Protein AF-A0A357CHG9-F1 (afdb_monomer)

Structure (mmCIF, N/CA/C/O backbone):
data_AF-A0A357CHG9-F1
#
_entry.id   AF-A0A357CHG9-F1
#
loop_
_atom_site.group_PDB
_atom_site.id
_atom_site.type_symbol
_atom_site.label_atom_id
_atom_site.label_alt_id
_atom_site.label_comp_id
_atom_site.label_asym_id
_atom_site.label_entity_id
_atom_site.label_seq_id
_atom_site.pdbx_PDB_ins_code
_atom_site.Cartn_x
_atom_site.Cartn_y
_atom_site.Cartn_z
_atom_site.occupancy
_atom_site.B_iso_or_equiv
_atom_site.auth_seq_id
_atom_site.auth_comp_id
_atom_site.auth_asym_id
_atom_site.auth_atom_id
_atom_site.pdbx_PDB_model_num
ATOM 1 N N . VAL A 1 1 ? 4.198 -1.935 5.721 1.00 88.94 1 VAL A N 1
ATOM 2 C CA . VAL A 1 1 ? 3.238 -2.856 5.058 1.00 88.94 1 VAL A CA 1
ATOM 3 C C . VAL A 1 1 ? 3.529 -2.886 3.567 1.00 88.94 1 VAL A C 1
ATOM 5 O O . VAL A 1 1 ? 3.711 -1.818 3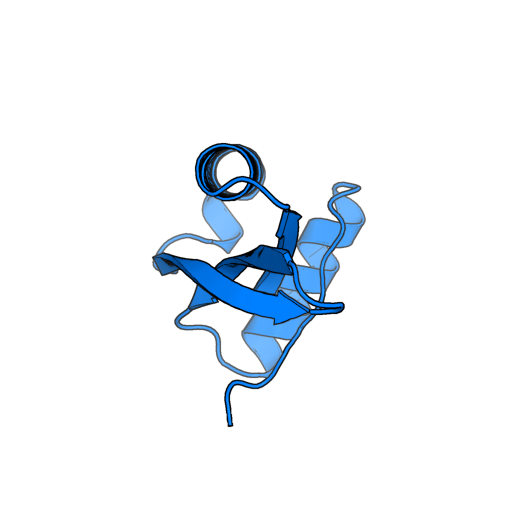.015 1.00 88.94 1 VAL A O 1
ATOM 8 N N . GLN A 1 2 ? 3.633 -4.050 2.927 1.00 91.50 2 GLN A N 1
ATOM 9 C CA . GLN A 1 2 ? 3.837 -4.180 1.478 1.00 91.50 2 GLN A CA 1
ATOM 10 C C . GLN A 1 2 ? 2.517 -4.533 0.790 1.00 91.50 2 GLN A C 1
ATOM 12 O O . GLN A 1 2 ? 1.830 -5.448 1.236 1.00 91.50 2 GLN A O 1
ATOM 17 N N . VAL A 1 3 ? 2.186 -3.835 -0.296 1.00 92.00 3 VAL A N 1
ATOM 18 C CA . VAL A 1 3 ? 0.890 -3.955 -1.002 1.00 92.00 3 VAL A CA 1
ATOM 19 C C . VAL A 1 3 ? 1.029 -4.377 -2.470 1.00 92.00 3 VAL A C 1
ATOM 21 O O . VAL A 1 3 ? 0.057 -4.386 -3.228 1.00 92.00 3 VAL A O 1
ATOM 24 N N . GLY A 1 4 ? 2.252 -4.723 -2.872 1.00 91.50 4 GLY A N 1
ATOM 25 C CA . GLY A 1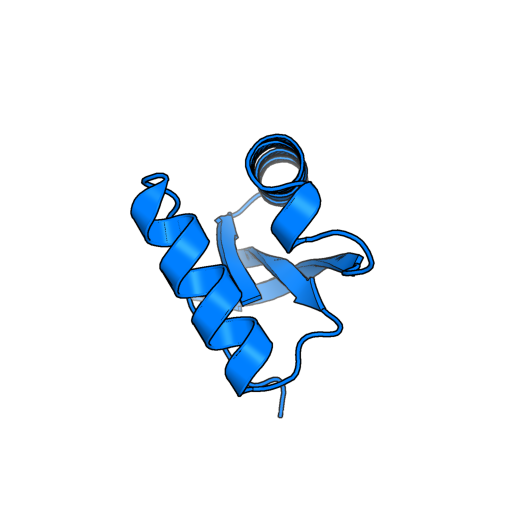 4 ? 2.581 -5.228 -4.199 1.00 91.50 4 GLY A CA 1
ATOM 26 C C . GLY A 1 4 ? 4.085 -5.207 -4.470 1.00 91.50 4 GLY A C 1
ATOM 27 O O . GLY A 1 4 ? 4.863 -4.630 -3.703 1.00 91.50 4 GLY A O 1
ATOM 28 N N . ALA A 1 5 ? 4.480 -5.862 -5.556 1.00 92.12 5 ALA A N 1
ATOM 29 C CA . ALA A 1 5 ? 5.806 -5.776 -6.151 1.00 92.12 5 ALA A CA 1
ATOM 30 C C . ALA A 1 5 ? 5.644 -5.787 -7.675 1.00 92.12 5 ALA A C 1
ATOM 32 O O . ALA A 1 5 ? 4.965 -6.665 -8.203 1.00 92.12 5 ALA A O 1
ATOM 33 N N . PHE A 1 6 ? 6.248 -4.817 -8.349 1.00 93.31 6 PHE A N 1
ATOM 34 C CA . PHE A 1 6 ? 6.071 -4.542 -9.775 1.00 93.31 6 PHE A CA 1
ATOM 35 C C . PHE A 1 6 ? 7.432 -4.436 -10.456 1.00 93.31 6 PHE A C 1
ATOM 37 O O . PHE A 1 6 ? 8.434 -4.243 -9.778 1.00 93.31 6 PHE A O 1
ATOM 44 N N . MET A 1 7 ? 7.490 -4.564 -11.779 1.00 91.75 7 MET A N 1
ATOM 45 C CA . MET A 1 7 ? 8.740 -4.350 -12.528 1.00 91.75 7 MET A CA 1
ATOM 46 C C . MET A 1 7 ? 8.939 -2.877 -12.916 1.00 91.75 7 MET A C 1
ATOM 48 O O . MET A 1 7 ? 10.041 -2.487 -13.281 1.00 91.75 7 MET A O 1
ATOM 52 N N . SER A 1 8 ? 7.893 -2.058 -12.778 1.00 93.50 8 SER A N 1
ATOM 53 C CA . SER A 1 8 ? 7.909 -0.623 -13.064 1.00 93.50 8 SER A CA 1
ATOM 54 C C . SER A 1 8 ? 7.687 0.181 -11.783 1.00 93.50 8 SER A C 1
ATOM 56 O O . SER A 1 8 ? 6.763 -0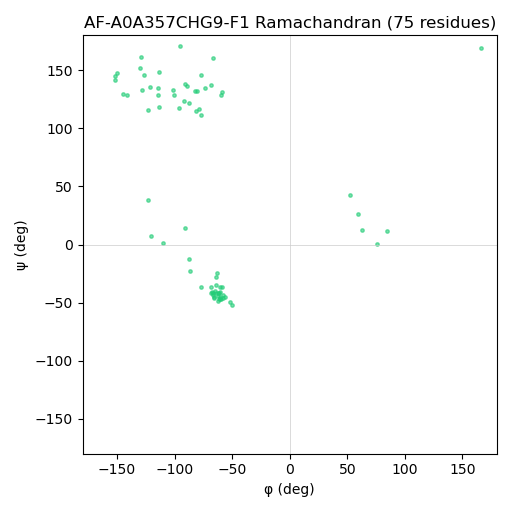.112 -11.021 1.00 93.50 8 SER A O 1
ATOM 58 N N . GLU A 1 9 ? 8.477 1.233 -11.568 1.00 92.81 9 GLU A N 1
ATOM 59 C CA . GLU A 1 9 ? 8.283 2.149 -10.437 1.00 92.81 9 GLU A CA 1
ATOM 60 C C . GLU A 1 9 ? 6.907 2.826 -10.481 1.00 92.81 9 GLU A C 1
ATOM 62 O O . GLU A 1 9 ? 6.182 2.798 -9.491 1.00 92.81 9 GLU A O 1
ATOM 67 N N . ALA A 1 10 ? 6.492 3.307 -11.656 1.00 93.38 10 ALA A N 1
ATOM 68 C CA . ALA A 1 10 ? 5.195 3.953 -11.848 1.00 93.38 10 ALA A CA 1
ATOM 69 C C . ALA A 1 10 ? 4.003 3.047 -11.481 1.00 93.38 10 ALA A C 1
ATOM 71 O O . ALA A 1 10 ? 3.026 3.521 -10.912 1.00 93.38 10 ALA A O 1
ATOM 72 N N . GLU A 1 11 ? 4.079 1.738 -11.753 1.00 93.56 11 GLU A N 1
ATOM 73 C CA . GLU A 1 11 ? 3.032 0.789 -11.335 1.00 93.56 11 GLU A CA 1
ATOM 74 C C . GLU A 1 11 ? 3.002 0.616 -9.813 1.00 93.56 11 GLU A C 1
ATOM 76 O O . GLU A 1 11 ? 1.935 0.482 -9.211 1.00 93.56 11 GLU A O 1
ATOM 81 N N . ALA A 1 12 ? 4.173 0.635 -9.173 1.00 94.19 12 ALA A N 1
ATOM 82 C CA . ALA A 1 12 ? 4.258 0.593 -7.722 1.00 94.19 12 ALA A CA 1
ATOM 83 C C . ALA A 1 12 ? 3.680 1.869 -7.091 1.00 94.19 12 ALA A C 1
ATOM 85 O O . ALA A 1 12 ? 2.945 1.770 -6.107 1.00 94.19 12 ALA A O 1
ATOM 86 N N . GLU A 1 13 ? 3.961 3.040 -7.663 1.00 93.00 13 GLU A N 1
ATOM 87 C CA . GLU A 1 13 ? 3.396 4.320 -7.228 1.00 93.00 13 GLU A CA 1
ATOM 88 C C . GLU A 1 13 ? 1.880 4.397 -7.442 1.00 93.00 13 GLU A C 1
ATOM 90 O O . GLU A 1 13 ? 1.154 4.758 -6.515 1.00 93.00 13 GLU A O 1
ATOM 95 N N . ASP A 1 14 ? 1.377 3.978 -8.606 1.00 93.81 14 ASP A N 1
ATOM 96 C CA . ASP A 1 14 ? -0.064 3.903 -8.876 1.00 93.81 14 ASP A CA 1
ATOM 97 C C . ASP A 1 14 ? -0.762 2.995 -7.856 1.00 93.81 14 ASP A C 1
ATOM 99 O O . ASP A 1 14 ? -1.771 3.368 -7.247 1.00 93.81 14 ASP A O 1
ATOM 103 N N . ARG A 1 15 ? -0.158 1.837 -7.552 1.00 92.75 15 ARG A N 1
ATOM 104 C CA . ARG A 1 15 ? -0.671 0.933 -6.521 1.00 92.75 15 ARG A CA 1
ATOM 105 C C . ARG A 1 15 ? -0.701 1.587 -5.143 1.00 92.75 15 ARG A C 1
ATOM 107 O O . ARG A 1 15 ? -1.668 1.373 -4.408 1.00 92.75 15 ARG A O 1
ATOM 114 N N . LEU A 1 16 ? 0.331 2.348 -4.774 1.00 91.94 16 LEU A N 1
ATOM 115 C CA . LEU A 1 16 ? 0.361 3.096 -3.514 1.00 91.94 16 LEU A CA 1
ATOM 116 C C . LEU A 1 16 ? -0.778 4.114 -3.469 1.00 91.94 16 LEU A C 1
ATOM 118 O O . LEU A 1 16 ? -1.511 4.131 -2.483 1.00 91.94 16 LEU A O 1
ATOM 122 N N . GLY A 1 17 ? -0.982 4.880 -4.542 1.00 91.25 17 GLY A N 1
ATOM 123 C CA . GLY A 1 17 ? -2.075 5.843 -4.661 1.00 91.25 17 GLY A CA 1
ATOM 124 C C . GLY A 1 17 ? -3.451 5.184 -4.565 1.00 91.25 17 GLY A C 1
ATOM 125 O O . GLY A 1 17 ? -4.287 5.614 -3.773 1.00 91.25 17 GLY A O 1
ATOM 126 N N . MET A 1 18 ? -3.678 4.084 -5.289 1.00 91.44 18 MET A N 1
ATOM 127 C CA . MET A 1 18 ? -4.935 3.331 -5.241 1.00 91.44 18 MET A CA 1
ATOM 128 C C . MET A 1 18 ? -5.222 2.811 -3.829 1.00 91.44 18 MET A C 1
ATOM 130 O O . MET A 1 18 ? -6.339 2.940 -3.328 1.00 91.44 18 MET A O 1
ATOM 134 N N . VAL A 1 19 ? -4.224 2.214 -3.177 1.00 91.44 19 VAL A N 1
ATOM 135 C CA . VAL A 1 19 ? -4.378 1.682 -1.820 1.00 91.44 19 VAL A CA 1
ATOM 136 C C . VAL A 1 19 ? -4.591 2.814 -0.817 1.00 91.44 19 VAL A C 1
ATOM 138 O O . VAL A 1 19 ? -5.469 2.699 0.036 1.00 91.44 19 VAL A O 1
ATOM 141 N N . GLN A 1 20 ? -3.862 3.921 -0.961 1.00 89.19 20 GLN A N 1
ATOM 142 C CA . GLN A 1 20 ? -4.017 5.101 -0.121 1.00 89.19 20 GLN A CA 1
ATOM 143 C C . GLN A 1 20 ? -5.407 5.711 -0.268 1.00 89.19 20 GLN A C 1
ATOM 145 O O . GLN A 1 20 ? -6.031 5.957 0.743 1.00 89.19 20 GLN A O 1
ATOM 150 N N . GLN A 1 21 ? -5.947 5.850 -1.480 1.00 89.56 21 GLN A N 1
ATOM 151 C CA . GLN A 1 21 ? -7.309 6.355 -1.706 1.00 89.56 21 GLN A CA 1
ATOM 152 C C . GLN A 1 21 ? -8.398 5.439 -1.133 1.00 89.56 21 GLN A C 1
ATOM 154 O O . GLN A 1 21 ? -9.447 5.905 -0.695 1.00 89.56 21 GLN A O 1
ATOM 159 N N . ARG A 1 22 ? -8.183 4.118 -1.164 1.00 88.75 22 ARG A N 1
ATOM 160 C CA . ARG A 1 22 ? -9.152 3.144 -0.638 1.00 88.75 22 ARG A CA 1
ATOM 161 C C . ARG A 1 22 ? -9.120 3.060 0.879 1.00 88.75 22 ARG A C 1
ATOM 163 O O . ARG A 1 22 ? -10.163 2.844 1.481 1.00 88.75 22 ARG A O 1
ATOM 170 N N . ALA A 1 23 ? -7.942 3.183 1.473 1.00 87.81 23 ALA A N 1
ATOM 171 C CA . ALA A 1 23 ? -7.704 2.986 2.893 1.00 87.81 23 ALA A CA 1
ATOM 172 C C . ALA A 1 23 ? -7.083 4.238 3.530 1.00 87.81 23 ALA A C 1
ATOM 174 O O . ALA A 1 23 ? -6.209 4.111 4.386 1.00 87.81 23 ALA A O 1
ATOM 175 N N . SER A 1 24 ? -7.534 5.427 3.111 1.00 85.75 24 SER A N 1
ATOM 176 C CA . SER A 1 24 ? -6.988 6.721 3.536 1.00 85.75 24 SER A CA 1
ATOM 177 C C . SER A 1 24 ? -6.926 6.816 5.053 1.00 85.75 24 SER A C 1
ATOM 179 O O . SER A 1 24 ? -5.857 7.050 5.595 1.00 85.75 24 SER A O 1
ATOM 181 N N . ASP A 1 25 ? -8.022 6.498 5.746 1.00 85.56 25 ASP A N 1
ATOM 182 C CA . ASP A 1 25 ? -8.112 6.557 7.211 1.00 85.56 25 ASP A CA 1
ATOM 183 C C . ASP A 1 25 ? -7.169 5.580 7.934 1.00 85.56 25 ASP A C 1
ATOM 185 O O . ASP A 1 25 ? -6.755 5.822 9.062 1.00 85.56 25 ASP A O 1
ATOM 189 N N . LEU A 1 26 ? -6.831 4.450 7.302 1.00 83.81 26 LEU A N 1
ATOM 190 C CA . LEU A 1 26 ? -5.942 3.426 7.873 1.00 83.81 26 LEU A CA 1
ATOM 191 C C . LEU A 1 26 ? -4.464 3.716 7.606 1.00 83.81 26 LEU A C 1
ATOM 193 O O . LEU A 1 26 ? -3.591 3.163 8.276 1.00 83.81 26 LEU A O 1
ATOM 197 N N . LEU A 1 27 ? -4.194 4.497 6.565 1.00 82.94 27 LEU A N 1
ATOM 198 C CA . LEU A 1 27 ? -2.863 4.827 6.071 1.00 82.94 27 LEU A CA 1
ATOM 199 C C . LEU A 1 27 ? -2.515 6.296 6.349 1.00 82.94 27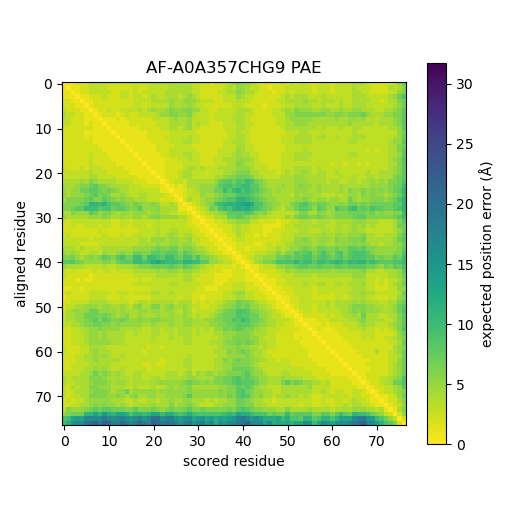 LEU A C 1
ATOM 201 O O . LEU A 1 27 ? -1.429 6.741 5.976 1.00 82.94 27 LEU A O 1
ATOM 205 N N . ASP A 1 28 ? -3.413 7.031 7.004 1.00 80.69 28 ASP A N 1
ATOM 206 C CA . ASP A 1 28 ? -3.219 8.416 7.406 1.00 80.69 28 ASP A CA 1
ATOM 207 C C . ASP A 1 28 ? -2.006 8.522 8.338 1.00 80.69 28 ASP A C 1
ATOM 209 O O . ASP A 1 28 ? -1.836 7.737 9.273 1.00 80.69 28 ASP A O 1
ATOM 213 N N . GLY A 1 29 ? -1.095 9.440 8.018 1.00 79.69 29 GLY A N 1
ATOM 214 C CA . GLY A 1 29 ? 0.181 9.582 8.724 1.00 79.69 29 GLY A CA 1
ATOM 215 C C . GLY A 1 29 ? 1.248 8.528 8.389 1.00 79.69 29 GLY A C 1
ATOM 216 O O . GLY A 1 29 ? 2.362 8.611 8.910 1.00 79.69 29 GLY A O 1
ATOM 217 N N . HIS A 1 30 ? 0.971 7.568 7.500 1.00 86.88 30 HIS A N 1
ATOM 218 C CA . HIS A 1 30 ? 1.956 6.594 7.034 1.00 86.88 30 HIS A CA 1
ATOM 219 C C . HIS A 1 30 ? 2.514 6.967 5.661 1.00 86.88 30 HIS A C 1
ATOM 221 O O . HIS A 1 30 ? 1.777 7.196 4.705 1.00 86.88 30 HIS A O 1
ATOM 227 N N . LEU A 1 31 ? 3.843 6.987 5.546 1.00 83.88 31 LEU A N 1
ATOM 228 C CA . LEU A 1 31 ? 4.522 7.390 4.316 1.00 83.88 31 LEU A CA 1
ATOM 229 C C . LEU A 1 31 ? 4.502 6.246 3.287 1.00 83.88 31 LEU A C 1
ATOM 231 O O . LEU A 1 31 ? 5.092 5.190 3.562 1.00 83.88 31 LEU A O 1
ATOM 235 N N . PRO A 1 32 ? 3.852 6.423 2.121 1.00 90.62 32 PRO A N 1
ATOM 236 C CA . PRO A 1 32 ? 4.029 5.524 0.990 1.00 90.62 32 PRO A CA 1
ATOM 237 C C . PRO A 1 32 ? 5.444 5.693 0.426 1.00 90.62 32 PRO A C 1
ATOM 239 O O . PRO A 1 32 ? 5.940 6.808 0.2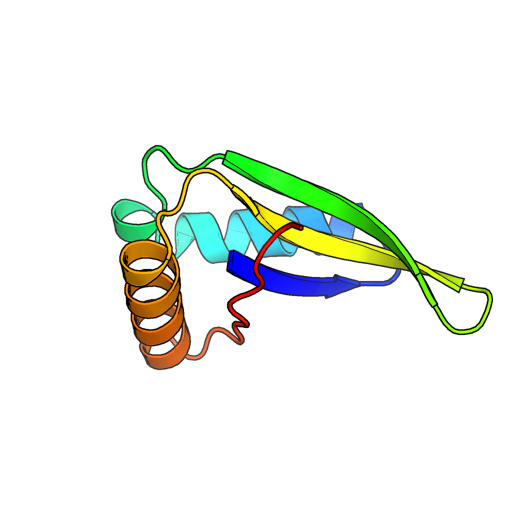94 1.00 90.62 32 PRO A O 1
ATOM 242 N N . PHE A 1 33 ? 6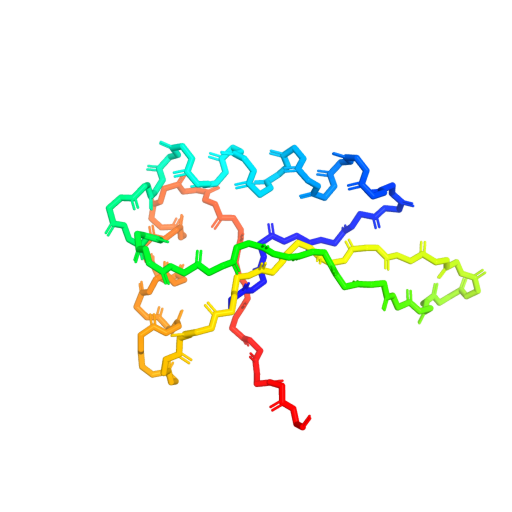.101 4.586 0.100 1.00 90.75 33 PHE A N 1
ATOM 243 C CA . PHE A 1 33 ? 7.398 4.584 -0.561 1.00 90.75 33 PHE A CA 1
ATOM 244 C C . PHE A 1 33 ? 7.565 3.342 -1.436 1.00 90.75 33 PHE A C 1
ATOM 246 O O . PHE A 1 33 ? 7.076 2.248 -1.126 1.00 90.75 33 PHE A O 1
ATOM 253 N N . THR A 1 34 ? 8.291 3.511 -2.531 1.00 93.12 34 THR A N 1
ATOM 254 C CA . THR A 1 34 ? 8.759 2.424 -3.383 1.00 93.12 34 THR A CA 1
ATOM 255 C C . THR A 1 34 ? 10.139 1.975 -2.902 1.00 93.12 34 THR A C 1
ATOM 257 O O . THR A 1 34 ? 10.985 2.776 -2.514 1.00 93.12 34 THR A O 1
ATOM 260 N N . ALA A 1 35 ? 10.366 0.664 -2.862 1.00 91.12 35 ALA A N 1
ATOM 261 C CA . ALA A 1 35 ? 11.678 0.095 -2.563 1.00 91.12 35 ALA A CA 1
ATOM 262 C C . ALA A 1 35 ? 12.100 -0.818 -3.708 1.00 91.12 35 ALA A C 1
ATOM 264 O O . ALA A 1 35 ? 11.438 -1.836 -3.943 1.00 91.12 35 ALA A O 1
ATOM 265 N N . SER A 1 36 ? 13.182 -0.472 -4.405 1.00 92.25 36 SER A N 1
ATOM 266 C CA . SER A 1 36 ? 13.733 -1.329 -5.448 1.00 92.25 36 SER A CA 1
ATOM 267 C C . SER A 1 36 ? 14.517 -2.497 -4.845 1.00 92.25 36 SER A C 1
ATOM 269 O O . SER A 1 36 ? 15.112 -2.406 -3.769 1.00 92.25 36 SER A O 1
ATOM 271 N N . PHE A 1 37 ? 14.464 -3.645 -5.508 1.00 91.31 37 PHE A N 1
ATOM 272 C CA . PHE A 1 37 ? 15.250 -4.822 -5.174 1.00 91.31 37 PHE A CA 1
ATOM 273 C C . PHE A 1 37 ? 15.504 -5.647 -6.432 1.00 91.31 37 PHE A C 1
ATOM 275 O O . PHE A 1 37 ? 14.637 -5.766 -7.294 1.00 91.31 37 PHE A O 1
ATOM 282 N N . MET A 1 38 ? 16.676 -6.269 -6.516 1.00 92.31 38 MET A N 1
ATOM 283 C CA . MET A 1 38 ? 16.958 -7.223 -7.583 1.00 92.31 38 MET A CA 1
ATOM 284 C C . MET A 1 38 ? 16.379 -8.594 -7.242 1.00 92.31 38 MET A C 1
ATOM 286 O O . MET A 1 38 ? 16.578 -9.116 -6.142 1.00 92.31 38 MET A O 1
ATOM 290 N N . LYS A 1 39 ? 15.675 -9.191 -8.200 1.00 89.69 39 LYS A N 1
ATOM 291 C CA . LYS A 1 39 ? 15.150 -10.551 -8.120 1.00 89.69 39 LYS A CA 1
ATOM 292 C C . LYS A 1 39 ? 15.198 -11.187 -9.500 1.00 89.69 39 LYS A C 1
ATOM 294 O O . LYS A 1 39 ? 14.722 -10.594 -10.460 1.00 89.69 39 LYS A O 1
ATOM 299 N N . ASP A 1 40 ? 15.765 -12.390 -9.582 1.00 88.31 40 ASP A N 1
ATOM 300 C CA . ASP A 1 40 ? 15.864 -13.152 -10.834 1.00 88.31 40 ASP A CA 1
ATOM 301 C C . ASP A 1 40 ? 16.498 -12.336 -11.981 1.00 88.31 40 ASP A C 1
ATOM 303 O O . ASP A 1 40 ? 16.022 -12.353 -13.110 1.00 88.31 40 ASP A O 1
ATOM 307 N N . TYR A 1 41 ? 17.570 -11.589 -11.678 1.00 90.38 41 TYR A N 1
ATOM 308 C CA . TYR A 1 41 ? 18.271 -10.693 -12.618 1.00 90.38 41 TYR A CA 1
ATOM 309 C C . TYR A 1 41 ? 17.435 -9.527 -13.176 1.00 90.38 41 TYR A C 1
ATO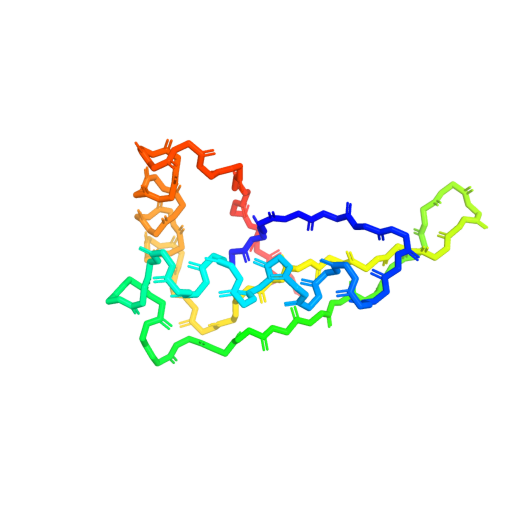M 311 O O . TYR A 1 41 ? 17.880 -8.847 -14.097 1.00 90.38 41 TYR A O 1
ATOM 319 N N . ALA A 1 42 ? 16.260 -9.261 -12.607 1.00 92.06 42 ALA A N 1
ATOM 320 C CA . ALA A 1 42 ? 15.450 -8.092 -12.910 1.00 92.06 42 ALA A CA 1
ATOM 321 C C . ALA A 1 42 ? 15.356 -7.165 -11.693 1.00 92.06 42 ALA A C 1
ATOM 323 O O . ALA A 1 42 ? 15.356 -7.618 -10.545 1.00 92.06 42 ALA A O 1
ATOM 324 N N . GLU A 1 43 ? 15.255 -5.862 -11.942 1.00 93.56 43 GLU A N 1
ATOM 325 C CA . GLU A 1 43 ? 14.901 -4.890 -10.913 1.00 93.56 43 GLU A CA 1
ATOM 326 C C . GLU A 1 43 ? 13.384 -4.898 -10.704 1.00 93.56 43 GLU A C 1
ATOM 328 O O . GLU A 1 43 ? 12.600 -4.893 -11.651 1.00 93.56 43 GLU A O 1
ATOM 333 N N . TRP A 1 44 ? 12.974 -4.957 -9.443 1.00 94.38 44 TRP A N 1
ATOM 334 C CA . TRP A 1 44 ? 11.583 -4.939 -9.025 1.00 94.38 44 TRP A CA 1
ATOM 335 C C . TRP A 1 44 ? 11.376 -3.837 -7.997 1.00 94.38 44 TRP A C 1
ATOM 337 O O . TRP A 1 44 ? 12.216 -3.615 -7.133 1.00 94.38 44 TRP A O 1
ATOM 347 N N . TYR A 1 45 ? 10.206 -3.220 -8.009 1.00 94.44 45 TYR A N 1
ATOM 348 C CA . TYR A 1 45 ? 9.801 -2.133 -7.134 1.00 94.44 45 TYR A CA 1
ATOM 349 C C . TYR A 1 45 ? 8.679 -2.602 -6.214 1.00 94.44 45 TYR A C 1
ATOM 351 O O . TYR A 1 45 ? 7.600 -3.004 -6.650 1.00 94.44 45 TYR A O 1
ATOM 359 N N . ARG A 1 46 ? 8.924 -2.578 -4.905 1.00 93.44 46 ARG A N 1
ATOM 360 C CA . ARG A 1 46 ? 7.933 -2.928 -3.879 1.00 93.44 46 ARG A CA 1
ATOM 361 C C . ARG A 1 46 ? 7.192 -1.681 -3.444 1.00 93.44 46 ARG A C 1
ATOM 363 O O . ARG A 1 46 ? 7.808 -0.768 -2.906 1.00 93.44 46 ARG A O 1
ATOM 370 N N . ALA A 1 47 ? 5.872 -1.706 -3.566 1.00 94.06 47 ALA A N 1
ATOM 371 C CA . ALA A 1 47 ? 4.993 -0.700 -2.990 1.00 94.06 47 ALA A CA 1
ATOM 372 C C . ALA A 1 47 ? 4.854 -0.954 -1.482 1.00 94.06 47 ALA A C 1
ATOM 374 O O . ALA A 1 47 ? 4.282 -1.975 -1.068 1.00 94.06 47 ALA A O 1
ATOM 375 N N . ARG A 1 48 ? 5.404 -0.066 -0.646 1.00 92.19 48 ARG A N 1
ATOM 376 C CA . ARG A 1 48 ? 5.396 -0.204 0.814 1.00 92.19 48 ARG A CA 1
ATOM 377 C C . ARG A 1 48 ? 4.901 1.066 1.502 1.00 92.19 48 ARG A C 1
ATOM 379 O O . ARG A 1 48 ? 5.081 2.169 1.020 1.00 92.19 48 ARG A O 1
ATOM 386 N N . PHE A 1 49 ? 4.324 0.893 2.682 1.00 90.88 49 PHE A N 1
ATOM 387 C CA . PHE A 1 49 ? 4.033 1.981 3.609 1.00 90.88 49 PHE A CA 1
ATOM 388 C C . PHE A 1 49 ? 4.884 1.825 4.875 1.00 90.88 49 PHE A C 1
ATOM 390 O O . PHE A 1 49 ? 4.924 0.734 5.470 1.00 90.88 49 PHE A O 1
ATOM 397 N N . ALA A 1 50 ? 5.583 2.894 5.255 1.00 88.50 50 ALA A N 1
ATOM 398 C CA . ALA A 1 50 ? 6.446 2.983 6.432 1.00 88.50 50 ALA A CA 1
ATOM 399 C C . ALA A 1 50 ? 5.712 3.588 7.640 1.00 88.50 50 ALA A C 1
ATOM 401 O O . ALA A 1 50 ? 4.596 4.087 7.532 1.00 88.50 50 ALA A O 1
ATOM 402 N N . GLY A 1 51 ? 6.352 3.535 8.812 1.00 87.12 51 GLY A N 1
ATOM 403 C CA . GLY A 1 51 ? 5.836 4.166 10.033 1.00 87.12 51 GLY A CA 1
ATOM 404 C C . GLY A 1 51 ? 4.825 3.329 10.820 1.00 87.12 51 GLY A C 1
ATOM 405 O O . GLY A 1 51 ? 4.198 3.846 11.734 1.00 87.12 51 GLY A O 1
ATOM 406 N N . PHE A 1 52 ? 4.658 2.044 10.499 1.00 86.44 52 PHE A N 1
ATOM 407 C CA . PHE A 1 52 ? 3.808 1.147 11.286 1.00 86.44 52 PHE A CA 1
ATOM 408 C C . PHE A 1 52 ? 4.592 0.470 12.407 1.00 86.44 52 PHE A C 1
ATOM 410 O O . PHE A 1 52 ? 5.662 -0.097 12.175 1.00 86.44 52 PHE A O 1
ATOM 417 N N . SER A 1 53 ? 3.995 0.405 13.596 1.00 87.25 53 SER A N 1
ATOM 418 C CA . SER A 1 53 ? 4.362 -0.596 14.602 1.00 87.25 53 SER A CA 1
ATOM 419 C C . SER A 1 53 ? 3.984 -2.001 14.118 1.00 87.25 53 SER A C 1
ATOM 421 O O . SER A 1 53 ? 3.137 -2.152 13.239 1.00 87.25 53 SER A O 1
ATOM 423 N N . LYS A 1 54 ? 4.576 -3.051 14.700 1.00 85.19 54 LYS A N 1
ATOM 424 C CA . LYS A 1 54 ? 4.304 -4.451 14.318 1.00 85.19 54 LYS A CA 1
ATOM 425 C C . LYS A 1 54 ? 2.799 -4.765 14.283 1.00 85.19 54 LYS A C 1
ATOM 427 O O . LYS A 1 54 ? 2.298 -5.241 13.266 1.00 85.19 54 LYS A O 1
ATOM 432 N N . ASP A 1 55 ? 2.094 -4.446 15.364 1.00 88.12 55 ASP A N 1
ATOM 433 C CA . ASP A 1 55 ? 0.655 -4.682 15.506 1.00 88.12 55 ASP A CA 1
ATOM 434 C C . ASP A 1 55 ? -0.168 -3.796 14.563 1.00 88.12 55 ASP A C 1
ATOM 436 O O . ASP A 1 55 ? -1.072 -4.286 13.886 1.00 88.12 55 ASP A O 1
ATOM 440 N N . GLY A 1 56 ? 0.209 -2.519 14.424 1.00 88.25 56 GLY A N 1
ATOM 441 C CA . GLY A 1 56 ? -0.421 -1.593 13.478 1.00 88.25 56 GLY A CA 1
ATOM 442 C C . GLY A 1 56 ? -0.300 -2.067 12.028 1.00 88.25 56 GLY A C 1
ATOM 443 O O . GLY A 1 56 ? -1.271 -2.036 11.278 1.00 88.25 56 GLY A O 1
ATOM 444 N N . ALA A 1 57 ? 0.859 -2.608 11.646 1.00 89.56 57 ALA A N 1
ATOM 445 C CA . ALA A 1 57 ? 1.081 -3.166 10.317 1.00 89.56 57 ALA A CA 1
ATOM 446 C C . ALA A 1 57 ? 0.184 -4.385 10.054 1.00 89.56 57 ALA A C 1
ATOM 448 O O . ALA A 1 57 ? -0.357 -4.523 8.958 1.00 89.56 57 ALA A O 1
ATOM 449 N N . GLN A 1 58 ? 0.018 -5.270 11.045 1.00 90.31 58 GLN A N 1
ATOM 450 C CA . GLN A 1 58 ? -0.883 -6.423 10.942 1.00 90.31 58 GLN A CA 1
ATOM 451 C C . GLN A 1 58 ? -2.347 -5.999 10.856 1.00 90.31 58 GLN A C 1
ATOM 453 O O . GLN A 1 58 ? -3.065 -6.524 10.005 1.00 90.31 58 GLN A O 1
ATOM 458 N N . ALA A 1 59 ? -2.775 -5.037 11.674 1.00 90.56 59 ALA A N 1
ATOM 459 C CA . ALA A 1 59 ? -4.134 -4.509 11.650 1.00 90.56 59 ALA A CA 1
ATOM 460 C C . ALA A 1 59 ? -4.457 -3.839 10.306 1.00 90.56 59 ALA A C 1
ATOM 462 O O . ALA A 1 59 ? -5.457 -4.188 9.677 1.00 90.56 59 ALA A O 1
ATOM 463 N N . ALA A 1 60 ? -3.571 -2.965 9.819 1.00 89.44 60 ALA A N 1
ATOM 464 C CA . ALA A 1 60 ? -3.702 -2.333 8.510 1.00 89.44 60 ALA A CA 1
ATOM 465 C C . ALA A 1 60 ? -3.773 -3.387 7.399 1.00 89.44 60 ALA A C 1
ATOM 467 O O . ALA A 1 60 ? -4.671 -3.357 6.564 1.00 89.44 60 ALA A O 1
ATOM 468 N N . CYS A 1 61 ? -2.892 -4.389 7.431 1.00 91.12 61 CYS A N 1
ATOM 469 C CA . CYS A 1 61 ? -2.901 -5.462 6.444 1.00 91.12 61 CYS A CA 1
ATOM 470 C C . CYS A 1 61 ? -4.186 -6.295 6.460 1.00 91.12 61 CYS A C 1
ATOM 472 O O . CYS A 1 61 ? -4.720 -6.646 5.408 1.00 91.12 61 CYS A O 1
ATOM 474 N N . ALA A 1 62 ? -4.699 -6.614 7.648 1.00 91.50 62 ALA A N 1
ATOM 475 C CA . ALA A 1 62 ? -5.955 -7.332 7.800 1.00 91.50 62 ALA A CA 1
ATOM 476 C C . ALA A 1 62 ? -7.138 -6.509 7.274 1.00 91.50 62 ALA A C 1
ATOM 478 O O . ALA A 1 62 ? -8.023 -7.061 6.623 1.00 91.50 62 ALA A O 1
ATOM 479 N N . ALA A 1 63 ? -7.144 -5.198 7.518 1.00 90.94 63 ALA A N 1
ATOM 480 C CA . ALA A 1 63 ? -8.155 -4.296 6.985 1.00 90.94 63 ALA A CA 1
ATOM 481 C C . ALA A 1 63 ? -8.080 -4.200 5.452 1.00 90.94 63 ALA A C 1
ATOM 483 O O . ALA A 1 63 ? -9.094 -4.391 4.789 1.00 90.94 63 ALA A O 1
ATOM 484 N N . LEU A 1 64 ? -6.882 -4.044 4.881 1.00 90.12 64 LEU A N 1
ATOM 485 C CA . LEU A 1 64 ? -6.660 -4.060 3.431 1.00 90.12 64 LEU A CA 1
ATOM 486 C C . LEU A 1 64 ? -7.177 -5.355 2.788 1.00 90.12 64 LEU A C 1
ATOM 488 O O . LEU A 1 64 ? -7.916 -5.309 1.805 1.00 90.12 64 LEU A O 1
ATOM 492 N N . LYS A 1 65 ? -6.892 -6.514 3.392 1.00 90.31 65 LYS A N 1
ATOM 493 C CA . LYS A 1 65 ? -7.399 -7.807 2.906 1.00 90.31 65 LYS A CA 1
ATOM 494 C C . LYS A 1 65 ? -8.926 -7.886 2.897 1.00 90.31 65 LYS A C 1
ATOM 496 O O . LYS A 1 65 ? -9.489 -8.454 1.965 1.00 90.31 65 LYS A O 1
ATOM 501 N N . LYS A 1 66 ? -9.610 -7.286 3.879 1.00 91.06 66 LYS A N 1
ATOM 502 C CA . LYS A 1 66 ? -11.086 -7.192 3.884 1.00 91.06 66 LYS A CA 1
ATOM 503 C C . LYS A 1 66 ? -11.625 -6.364 2.715 1.00 91.06 66 LYS A C 1
ATOM 505 O O . LYS A 1 66 ? -12.753 -6.583 2.293 1.00 91.06 66 LYS A O 1
ATOM 510 N N . MET A 1 67 ? -10.817 -5.455 2.174 1.00 87.75 67 MET A N 1
ATOM 511 C CA . MET A 1 67 ? -11.130 -4.632 1.000 1.00 87.75 67 MET A CA 1
ATOM 512 C C . MET A 1 67 ? -10.675 -5.283 -0.317 1.00 87.75 67 MET A C 1
ATOM 514 O O . MET A 1 67 ? -10.606 -4.604 -1.340 1.00 87.75 67 MET A O 1
ATOM 518 N N . ALA A 1 68 ? -10.338 -6.580 -0.292 1.00 87.19 68 ALA A N 1
ATOM 519 C CA . ALA A 1 68 ? -9.752 -7.329 -1.405 1.00 87.19 68 ALA A CA 1
ATOM 520 C C . ALA A 1 68 ? -8.407 -6.760 -1.907 1.00 87.19 68 ALA A C 1
ATOM 522 O O . ALA A 1 68 ? -8.028 -6.952 -3.063 1.00 87.19 68 ALA A O 1
ATOM 523 N N . LEU A 1 69 ? -7.665 -6.067 -1.037 1.00 86.56 69 LEU A N 1
ATOM 524 C CA . LEU A 1 69 ? -6.320 -5.585 -1.329 1.00 86.56 69 LEU A CA 1
ATOM 525 C C . LEU A 1 69 ? -5.288 -6.580 -0.791 1.00 86.56 69 LEU A C 1
ATOM 527 O O . LEU A 1 69 ? -5.188 -6.829 0.413 1.00 86.56 69 LEU A O 1
ATOM 531 N N . GLU A 1 70 ? -4.506 -7.139 -1.711 1.00 87.12 70 GLU A N 1
ATOM 532 C CA . GLU A 1 70 ? 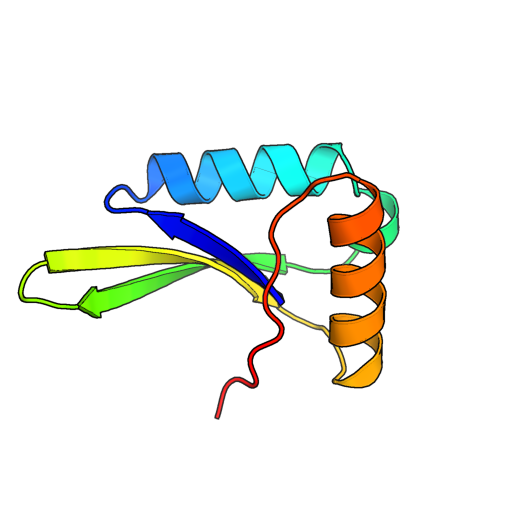-3.360 -7.997 -1.410 1.00 87.12 70 GLU A CA 1
ATOM 533 C C . GLU A 1 70 ? -2.337 -7.250 -0.549 1.00 87.12 70 GLU A C 1
ATOM 535 O O . GLU A 1 70 ? -1.952 -6.114 -0.838 1.00 87.12 70 GLU A O 1
ATOM 540 N N . CYS A 1 71 ? -1.900 -7.897 0.528 1.00 90.94 71 CYS A N 1
ATOM 541 C CA . CYS A 1 71 ? -1.024 -7.280 1.506 1.00 90.94 71 CYS A CA 1
ATOM 542 C C . CYS A 1 71 ? -0.121 -8.298 2.216 1.00 90.94 71 CYS A C 1
ATOM 544 O O . CYS A 1 71 ? -0.563 -9.382 2.614 1.00 90.94 71 CYS A O 1
ATOM 546 N N . ALA A 1 72 ? 1.127 -7.886 2.458 1.00 89.50 72 ALA A N 1
ATOM 547 C CA . ALA A 1 72 ? 2.106 -8.578 3.281 1.00 89.50 72 ALA A CA 1
ATOM 548 C C . ALA A 1 72 ? 2.710 -7.647 4.345 1.00 89.50 72 ALA A C 1
ATOM 550 O O . ALA A 1 72 ? 3.158 -6.533 4.065 1.00 89.50 72 ALA A O 1
ATOM 551 N N . VAL A 1 73 ? 2.785 -8.122 5.588 1.00 89.75 73 VAL A N 1
ATOM 552 C CA . VAL A 1 73 ? 3.554 -7.448 6.640 1.00 89.75 73 VAL A CA 1
ATOM 553 C C . VAL A 1 73 ? 4.983 -7.953 6.577 1.00 89.75 73 VAL A C 1
ATOM 555 O O . VAL A 1 73 ? 5.231 -9.145 6.717 1.00 89.75 73 VAL A O 1
ATOM 558 N N . MET A 1 74 ? 5.924 -7.038 6.381 1.00 83.88 74 MET A N 1
ATOM 559 C CA . MET A 1 74 ? 7.348 -7.334 6.442 1.00 83.88 74 MET A CA 1
ATOM 560 C C . MET A 1 74 ? 7.978 -6.455 7.511 1.00 83.88 74 MET A C 1
ATOM 562 O O . MET A 1 74 ? 7.688 -5.256 7.568 1.00 83.88 74 MET A O 1
ATOM 566 N N . ARG A 1 75 ? 8.843 -7.049 8.335 1.00 78.25 75 ARG A N 1
ATOM 567 C CA . ARG A 1 75 ? 9.806 -6.277 9.115 1.00 78.25 75 ARG A CA 1
ATOM 568 C C . ARG A 1 75 ? 10.883 -5.777 8.160 1.00 78.25 75 ARG A C 1
ATOM 570 O O . ARG A 1 75 ? 11.315 -6.517 7.281 1.00 78.25 75 ARG A O 1
ATOM 577 N N . SER A 1 76 ? 11.237 -4.509 8.294 1.00 62.75 76 SER A N 1
ATOM 578 C CA . SER A 1 76 ? 12.522 -4.029 7.803 1.00 62.75 76 SER A CA 1
ATOM 579 C C . SER A 1 76 ? 13.524 -4.399 8.897 1.00 62.75 76 SER A C 1
ATOM 581 O O . SER A 1 76 ? 13.322 -3.983 10.039 1.00 62.75 76 SER A O 1
ATOM 583 N N . GLU A 1 77 ? 14.465 -5.288 8.584 1.00 47.25 77 GLU A N 1
ATOM 584 C CA . GLU A 1 77 ? 15.651 -5.540 9.418 1.00 47.25 77 GLU A CA 1
ATOM 585 C C . GLU A 1 77 ? 16.631 -4.370 9.320 1.00 47.25 77 GLU A C 1
ATOM 587 O O . GLU A 1 77 ? 16.674 -3.737 8.237 1.00 47.25 77 GLU A O 1
#

Mean predicted aligned error: 4.06 Å

Sequence (77 aa):
VQVGAFMSEAEAEDRLGMVQQRASDLLDGHLPFTASFMKDYAEWYRARFAGFSKDGAQAACAALKKMALECAVMRSE

pLDDT: mean 88.84, std 6.61, range [47.25, 94.44]

Secondary structure (DSSP, 8-state):
-EEEEESSHHHHHHHHHHHHHHSHHHHTTPPEEEEEEEETTEEEEEEEE----HHHHHHHHHHHHHTT---B-----

Solvent-accessible surface area (backbone atoms only — not comparable to full-atom values): 4329 Å² total; per-residue (Å²): 56,33,61,50,73,30,76,40,62,67,58,17,51,50,49,42,51,54,50,39,72,74,37,39,88,74,42,62,95,38,51,74,45,76,45,76,46,80,53,95,94,37,64,30,16,29,17,30,36,47,89,62,53,77,66,54,24,48,52,43,37,54,53,37,44,76,72,75,36,65,60,46,75,65,83,84,128

Radius of gyration: 11.91 Å; Cα contacts (8 Å, |Δi|>4): 123; chains: 1; bounding box: 29×23×29 Å

Nearest PDB structures (foldseek):
  6i05-assembly1_A  TM=7.330E-01  e=3.656E-03  Pseudomonas aeruginosa
  6wi5-assembly2_B  TM=4.969E-01  e=3.824E-01  synthetic construct
  6nuk-assembly1_A  TM=3.879E-01  e=1.9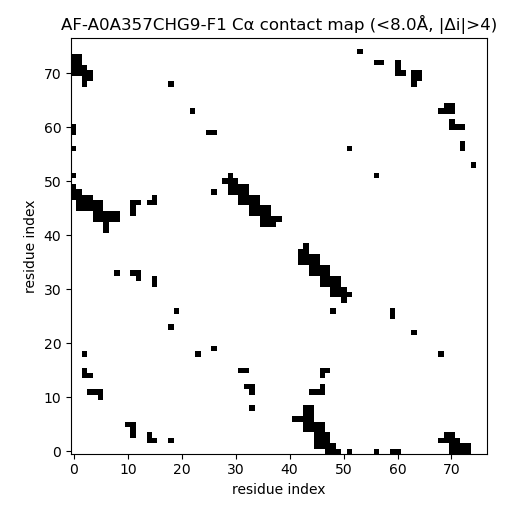86E-01  synthetic construct
  2jhe-assembly2_D  TM=4.522E-01  e=5.305E-01  Escherichia coli K-12
  2khd-assembly1_A  TM=5.309E-01  e=1.615E+00  Vibrio cholerae O1 biovar El Tor str. N16961

Foldseek 3Di:
DWQDKALDPVVLVVSLVVLCVVPVVLCPVWDWDWDWDDDPNGIMIITDTDDDDQVSQVVSCVVCVVVVGDDDDDDDD